Protein AF-A0A537WJH7-F1 (afdb_monomer_lite)

Sequence (82 aa):
MDPALVALRAWLSGWRGVGLIAAGMARQGYDLSLTRYAELGWRATFYVSGREHSPTGAAASAFEATPFGAVQVAAWETLARA

Radius of gyration: 13.2 Å; chains: 1; bounding box: 34×38×30 Å

Foldseek 3Di:
DDPVVVVVVVCCQDPNVLVVLQVVVVVVQWHWDWDADPQQAIKIWIFRHDPDPDPVRIQFMATDRGRSVRSVVNSVSSVVSD

pLDDT: mean 91.05, std 10.25, range [59.38, 98.44]

Secondary structure (DSSP, 8-state):
--HHHHHHHHHHTSHHHHHHHHHHHHHTTEEEEEEEETTTEEEEEEEESSS---GGGEEEEEEESSHHHHHHHHHHHHHHT-

Structure (mmCIF, N/CA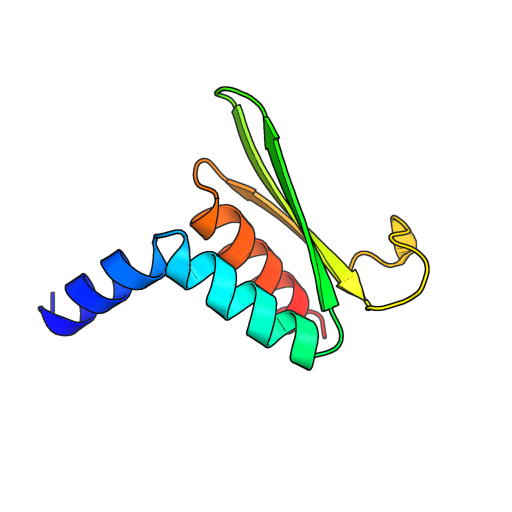/C/O backbone):
data_AF-A0A537WJH7-F1
#
_entry.id   AF-A0A537WJH7-F1
#
loop_
_atom_site.group_PDB
_atom_site.id
_atom_site.type_symbol
_atom_site.label_atom_id
_atom_site.label_alt_id
_atom_site.label_comp_id
_atom_site.label_asym_id
_atom_site.label_entity_id
_atom_site.label_seq_id
_atom_site.pdbx_PDB_ins_code
_atom_site.Cartn_x
_atom_site.Cartn_y
_atom_site.Cartn_z
_atom_site.occupancy
_atom_site.B_iso_or_equiv
_atom_site.auth_seq_id
_atom_site.auth_comp_id
_atom_site.auth_asym_id
_atom_site.auth_atom_id
_atom_site.pdbx_PDB_model_num
ATOM 1 N N . MET A 1 1 ? 19.236 -16.973 4.045 1.00 74.69 1 MET A N 1
ATOM 2 C CA . MET A 1 1 ? 17.864 -16.453 4.231 1.00 74.69 1 MET A CA 1
ATOM 3 C C . MET A 1 1 ? 16.903 -17.612 4.067 1.00 74.69 1 MET A C 1
ATOM 5 O O . MET A 1 1 ? 17.136 -18.430 3.187 1.00 74.69 1 MET A O 1
ATOM 9 N N . ASP A 1 2 ? 15.879 -17.688 4.911 1.00 94.88 2 ASP A N 1
ATOM 10 C CA . ASP A 1 2 ? 14.836 -18.712 4.822 1.00 94.88 2 ASP A CA 1
ATOM 11 C C . ASP A 1 2 ? 14.085 -18.614 3.466 1.00 94.88 2 ASP A C 1
ATOM 13 O O . ASP A 1 2 ? 13.657 -17.512 3.100 1.00 94.88 2 ASP A O 1
ATOM 17 N N . PRO A 1 3 ? 13.932 -19.710 2.692 1.00 94.88 3 PRO A N 1
ATOM 18 C CA . PRO A 1 3 ? 13.247 -19.687 1.395 1.00 94.88 3 PRO A CA 1
ATOM 19 C C . PRO A 1 3 ? 11.785 -19.225 1.456 1.00 94.88 3 PRO A C 1
ATOM 21 O O . PRO A 1 3 ? 11.318 -18.546 0.539 1.00 94.88 3 PRO A O 1
ATOM 24 N N . ALA A 1 4 ? 11.064 -19.545 2.531 1.00 93.94 4 ALA A N 1
ATOM 25 C CA . ALA A 1 4 ? 9.694 -19.093 2.734 1.00 93.94 4 ALA A CA 1
ATOM 26 C C . ALA A 1 4 ? 9.648 -17.582 2.994 1.00 93.94 4 ALA A C 1
ATOM 28 O O . ALA A 1 4 ? 8.771 -16.898 2.465 1.00 93.94 4 ALA A O 1
ATOM 29 N N . LEU A 1 5 ? 10.630 -17.032 3.718 1.00 93.44 5 LEU A N 1
ATOM 30 C CA . LEU A 1 5 ? 10.748 -15.582 3.905 1.00 93.44 5 LEU A CA 1
ATOM 31 C C . LEU A 1 5 ? 11.011 -14.853 2.578 1.00 93.44 5 LEU A C 1
ATOM 33 O O . LEU A 1 5 ? 10.426 -13.799 2.325 1.00 93.44 5 LEU A O 1
ATOM 37 N N . VAL A 1 6 ? 11.852 -15.420 1.707 1.00 94.06 6 VAL A N 1
ATOM 38 C CA . VAL A 1 6 ? 12.096 -14.873 0.360 1.00 94.06 6 VAL A CA 1
ATOM 39 C C . VAL A 1 6 ? 10.815 -14.884 -0.471 1.00 94.06 6 VAL A C 1
ATOM 41 O O . VAL A 1 6 ? 10.469 -13.867 -1.076 1.00 94.06 6 VAL A O 1
ATOM 44 N N . ALA A 1 7 ? 10.091 -16.004 -0.468 1.00 92.25 7 ALA A N 1
ATOM 45 C CA . ALA A 1 7 ? 8.834 -16.143 -1.195 1.00 92.25 7 ALA A CA 1
ATOM 46 C C . ALA A 1 7 ? 7.769 -15.156 -0.689 1.00 92.25 7 ALA A C 1
ATOM 48 O O . ALA A 1 7 ? 7.113 -14.488 -1.490 1.00 92.25 7 ALA A O 1
ATOM 49 N N . LEU A 1 8 ? 7.646 -15.004 0.633 1.00 90.81 8 LEU A N 1
ATOM 50 C CA . LEU A 1 8 ? 6.731 -14.046 1.246 1.00 90.81 8 LEU A CA 1
ATOM 51 C C . LEU A 1 8 ? 7.088 -12.610 0.859 1.00 90.81 8 LEU A C 1
ATOM 53 O O . LEU A 1 8 ? 6.207 -11.843 0.469 1.00 90.81 8 LEU A O 1
ATOM 57 N N . ARG A 1 9 ? 8.374 -12.245 0.924 1.00 90.69 9 ARG A N 1
ATOM 58 C CA . ARG A 1 9 ? 8.821 -10.903 0.540 1.00 90.69 9 ARG A CA 1
ATOM 59 C C . ARG A 1 9 ? 8.512 -10.618 -0.923 1.00 90.69 9 ARG A C 1
ATOM 61 O O . ARG A 1 9 ? 7.954 -9.571 -1.219 1.00 90.69 9 ARG A O 1
ATOM 68 N N . ALA A 1 10 ? 8.809 -11.556 -1.820 1.00 90.44 10 ALA A N 1
ATOM 69 C CA . ALA A 1 10 ? 8.499 -11.413 -3.239 1.00 90.44 10 ALA A CA 1
ATOM 70 C C . ALA A 1 10 ? 6.990 -11.242 -3.487 1.00 90.44 10 ALA A C 1
ATOM 72 O O . ALA A 1 10 ? 6.584 -10.416 -4.301 1.00 90.44 10 ALA A O 1
ATOM 73 N N . TRP A 1 11 ? 6.156 -11.981 -2.753 1.00 90.00 11 TRP A N 1
ATOM 74 C CA . TRP A 1 11 ? 4.703 -11.882 -2.859 1.00 90.00 11 TRP A CA 1
ATOM 75 C C . TRP A 1 11 ? 4.147 -10.549 -2.331 1.00 90.00 11 TRP A C 1
ATOM 77 O O . TRP A 1 11 ? 3.284 -9.946 -2.976 1.00 90.00 11 TRP A O 1
ATOM 87 N N . LEU A 1 12 ? 4.662 -10.058 -1.197 1.00 90.38 12 LEU A N 1
ATOM 88 C CA . LEU A 1 12 ? 4.297 -8.751 -0.635 1.00 90.38 12 LEU A CA 1
ATOM 89 C C . LEU A 1 12 ? 4.805 -7.585 -1.492 1.00 90.38 12 LEU A C 1
ATOM 91 O O . LEU A 1 12 ? 4.155 -6.544 -1.556 1.00 90.38 12 LEU A O 1
ATOM 95 N N . SER A 1 13 ? 5.930 -7.759 -2.184 1.00 94.38 13 SER A N 1
ATOM 96 C CA . SER A 1 13 ? 6.529 -6.770 -3.085 1.00 94.38 13 SER A CA 1
ATOM 97 C C . SER A 1 13 ? 5.856 -6.702 -4.466 1.00 94.38 13 SER A C 1
ATOM 99 O O . SER A 1 13 ? 6.507 -6.463 -5.481 1.00 94.38 13 SER A O 1
ATOM 101 N N . GLY A 1 14 ? 4.539 -6.898 -4.525 1.00 94.75 14 GLY A N 1
ATOM 102 C CA . GLY A 1 14 ? 3.762 -6.853 -5.760 1.00 94.75 14 GLY A CA 1
ATOM 103 C C . GLY A 1 14 ? 2.364 -6.273 -5.564 1.00 94.75 14 GLY A C 1
ATOM 104 O O . GLY A 1 14 ? 1.949 -5.936 -4.456 1.00 94.75 14 GLY A O 1
ATOM 105 N N . TRP A 1 15 ? 1.596 -6.194 -6.652 1.00 96.12 15 TRP A N 1
ATOM 106 C CA . TRP A 1 15 ? 0.234 -5.641 -6.637 1.00 96.12 15 TRP A CA 1
ATOM 107 C C . TRP A 1 15 ? -0.731 -6.388 -5.714 1.00 96.12 15 TRP A C 1
ATOM 109 O O . TRP A 1 15 ? -1.641 -5.783 -5.154 1.00 96.12 15 TRP A O 1
ATOM 119 N N . ARG A 1 16 ? -0.512 -7.692 -5.501 1.00 94.81 16 ARG A N 1
ATOM 120 C CA . ARG A 1 16 ? -1.277 -8.468 -4.515 1.00 94.81 16 ARG A CA 1
ATOM 121 C C . ARG A 1 16 ? -1.038 -7.950 -3.096 1.00 94.81 16 ARG A C 1
ATOM 123 O O . ARG A 1 16 ? -2.003 -7.728 -2.376 1.00 94.81 16 ARG A O 1
ATOM 130 N N . GLY A 1 17 ? 0.219 -7.697 -2.727 1.00 95.31 17 GLY A N 1
ATOM 131 C CA . GLY A 1 17 ? 0.569 -7.088 -1.442 1.00 95.31 17 GLY A CA 1
ATOM 132 C C . GLY A 1 17 ? -0.053 -5.702 -1.266 1.00 95.31 17 GLY A C 1
ATOM 133 O O . GLY A 1 17 ? -0.650 -5.434 -0.228 1.00 95.31 17 GLY A O 1
ATOM 134 N N . VAL A 1 18 ? -0.010 -4.864 -2.309 1.00 97.31 18 VAL A N 1
ATOM 135 C CA . VAL A 1 18 ? -0.692 -3.554 -2.322 1.00 97.31 18 VAL A CA 1
ATOM 136 C C . VAL A 1 18 ? -2.188 -3.702 -2.032 1.00 97.31 18 VAL A C 1
ATOM 138 O O . VAL A 1 18 ? -2.702 -3.036 -1.137 1.00 97.31 18 VAL A O 1
ATOM 141 N N . GLY A 1 19 ? -2.880 -4.593 -2.749 1.00 97.44 19 GLY A N 1
ATOM 142 C CA . GLY A 1 19 ? -4.319 -4.804 -2.574 1.00 97.44 19 GLY A CA 1
ATOM 143 C C . GLY A 1 19 ? -4.689 -5.313 -1.180 1.00 97.44 19 GLY A C 1
ATOM 144 O O . GLY A 1 19 ? -5.691 -4.886 -0.613 1.00 97.44 19 GLY A O 1
ATOM 145 N N . LEU A 1 20 ? -3.863 -6.181 -0.596 1.00 96.94 20 LEU A N 1
ATOM 146 C CA . LEU A 1 20 ? -4.090 -6.702 0.753 1.00 96.94 20 LEU A CA 1
ATOM 147 C C . LEU A 1 20 ? -3.912 -5.638 1.830 1.00 96.94 20 LEU A C 1
A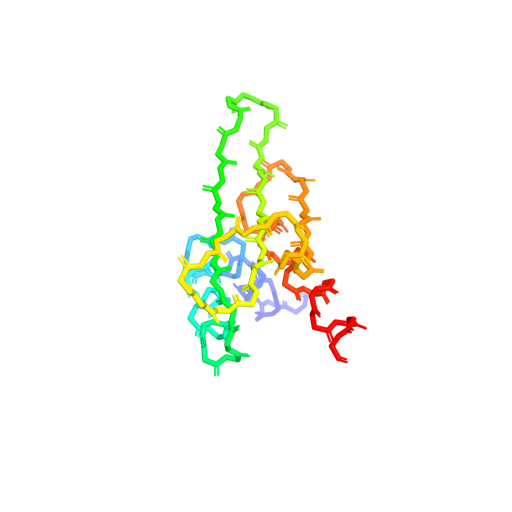TOM 149 O O . LEU A 1 20 ? -4.734 -5.558 2.740 1.00 96.94 20 LEU A O 1
ATOM 153 N N . ILE A 1 21 ? -2.877 -4.803 1.712 1.00 96.81 21 ILE A N 1
ATOM 154 C CA . ILE A 1 21 ? -2.679 -3.683 2.635 1.00 96.81 21 ILE A CA 1
ATOM 155 C C . ILE A 1 21 ? -3.832 -2.689 2.488 1.00 96.81 21 ILE A C 1
ATOM 157 O O . ILE A 1 21 ? -4.415 -2.298 3.494 1.00 96.81 21 ILE A O 1
ATOM 161 N N . ALA A 1 22 ? -4.227 -2.343 1.259 1.00 97.44 22 ALA A N 1
ATOM 162 C CA . ALA A 1 22 ? -5.357 -1.450 1.014 1.00 97.44 22 ALA A CA 1
ATOM 163 C C . ALA A 1 22 ? -6.660 -1.979 1.642 1.00 97.44 22 ALA A C 1
ATOM 165 O O . ALA A 1 22 ? -7.344 -1.243 2.347 1.00 97.44 22 ALA A O 1
ATOM 166 N N . ALA A 1 23 ? -6.974 -3.266 1.463 1.00 97.62 23 ALA A N 1
ATOM 167 C CA . ALA A 1 23 ? -8.152 -3.884 2.071 1.00 97.62 23 ALA A CA 1
ATOM 168 C C . ALA A 1 23 ? -8.084 -3.904 3.611 1.00 97.62 23 ALA A C 1
ATOM 170 O O . ALA A 1 23 ? -9.086 -3.659 4.283 1.00 97.62 23 ALA A O 1
ATOM 171 N N . GLY A 1 24 ? -6.906 -4.177 4.180 1.00 97.12 24 GLY A N 1
ATOM 172 C CA . GLY A 1 24 ? -6.687 -4.143 5.627 1.00 97.12 24 GLY A CA 1
ATOM 173 C C . GLY A 1 24 ? -6.836 -2.740 6.218 1.00 97.12 24 GLY A C 1
ATOM 174 O O . GLY A 1 24 ? -7.431 -2.582 7.281 1.00 97.12 24 GLY A O 1
ATOM 175 N N . MET A 1 25 ? -6.342 -1.718 5.522 1.00 96.94 25 MET A N 1
ATOM 176 C CA . MET A 1 25 ? -6.466 -0.316 5.925 1.00 96.94 25 MET A CA 1
ATOM 177 C C . MET A 1 25 ? -7.912 0.184 5.803 1.00 96.94 25 MET A C 1
ATOM 179 O O . MET A 1 25 ? -8.415 0.788 6.746 1.00 96.94 25 MET A O 1
ATOM 183 N N . ALA A 1 26 ? -8.634 -0.181 4.738 1.00 95.81 26 ALA A N 1
ATOM 184 C CA . ALA A 1 26 ? -10.058 0.139 4.586 1.00 95.81 26 ALA A CA 1
ATOM 185 C C . ALA A 1 26 ? -10.906 -0.423 5.739 1.00 95.81 26 ALA A C 1
ATOM 187 O O . ALA A 1 26 ? -11.783 0.253 6.272 1.00 95.81 26 ALA A O 1
ATOM 188 N N . ARG A 1 27 ? -10.603 -1.644 6.200 1.00 95.50 27 ARG A N 1
ATOM 189 C CA . ARG A 1 27 ? -11.249 -2.231 7.388 1.00 95.50 27 ARG A CA 1
ATOM 190 C C . ARG A 1 27 ? -10.941 -1.492 8.691 1.00 95.50 27 ARG A C 1
ATOM 192 O O . ARG A 1 27 ? -11.704 -1.626 9.641 1.00 95.50 27 ARG A O 1
ATOM 199 N N . GLN A 1 28 ? -9.831 -0.764 8.739 1.00 93.12 28 GLN A N 1
ATOM 200 C C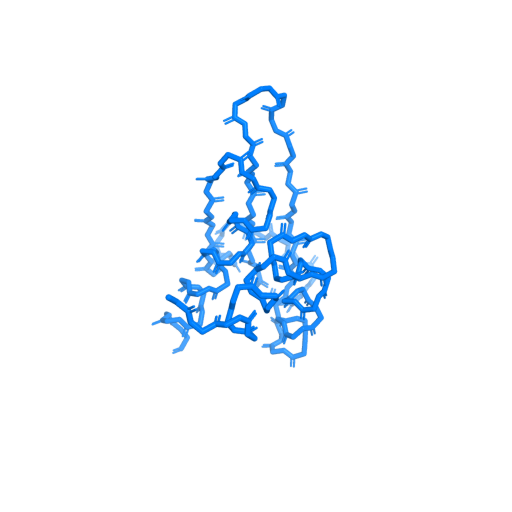A . GLN A 1 28 ? -9.424 0.073 9.869 1.00 93.12 28 GLN A CA 1
ATOM 201 C C . GLN A 1 28 ? -9.927 1.518 9.730 1.00 93.12 28 GLN A C 1
ATOM 203 O O . GLN A 1 28 ? -9.612 2.350 10.572 1.00 93.12 28 GLN A O 1
ATOM 208 N N . GLY A 1 29 ? -10.732 1.810 8.702 1.00 92.75 29 GLY A N 1
ATOM 209 C CA . GLY A 1 29 ? -11.275 3.141 8.464 1.00 92.75 29 GLY A CA 1
ATOM 210 C C . GLY A 1 29 ? -10.282 4.078 7.788 1.00 92.75 29 GLY A C 1
ATOM 211 O O . GLY A 1 29 ? -10.273 5.261 8.120 1.00 92.75 29 GLY A O 1
ATOM 212 N N . TYR A 1 30 ? -9.455 3.564 6.870 1.00 93.56 30 TYR A N 1
ATOM 213 C CA . TYR A 1 30 ? -8.597 4.390 6.026 1.00 93.56 30 TYR A CA 1
ATOM 214 C C . TYR A 1 30 ? -8.775 4.136 4.527 1.00 93.56 30 TYR A C 1
ATOM 216 O O . TYR A 1 30 ? -8.660 3.001 4.059 1.00 93.56 30 TYR A O 1
ATOM 224 N N . ASP A 1 31 ? -8.923 5.215 3.764 1.00 93.88 31 ASP A N 1
ATOM 225 C CA . ASP A 1 31 ? -8.966 5.207 2.302 1.00 93.88 31 ASP A CA 1
ATOM 226 C C . ASP A 1 31 ? -7.570 5.489 1.716 1.00 93.88 31 ASP A C 1
ATOM 228 O O . ASP A 1 31 ? -6.772 6.226 2.301 1.00 93.88 31 ASP A O 1
ATOM 232 N N . LEU A 1 32 ? -7.254 4.892 0.558 1.00 95.12 32 LEU A N 1
ATOM 233 C CA . LEU A 1 32 ? -5.939 4.981 -0.093 1.00 95.12 32 LEU A CA 1
ATOM 234 C C . LEU A 1 32 ? -5.996 5.805 -1.385 1.00 95.12 32 LEU A C 1
ATOM 236 O O . LEU A 1 32 ? -6.724 5.461 -2.316 1.00 95.12 32 LEU A O 1
ATOM 240 N N . SER A 1 33 ? -5.113 6.798 -1.492 1.00 95.56 33 SER A N 1
ATOM 241 C CA . SER A 1 33 ? -4.688 7.375 -2.771 1.00 95.56 33 SER A CA 1
ATOM 242 C C . SER A 1 33 ? -3.303 6.849 -3.145 1.00 95.56 33 SER A C 1
ATOM 244 O O . SER A 1 33 ? -2.368 6.940 -2.348 1.00 95.56 33 SER A O 1
ATOM 246 N N . LEU A 1 34 ? -3.162 6.296 -4.352 1.00 97.44 34 LEU A N 1
ATOM 247 C CA . LEU A 1 34 ? -1.893 5.799 -4.887 1.00 97.44 34 LEU A CA 1
ATOM 248 C C . LEU A 1 34 ? -1.646 6.399 -6.272 1.00 97.44 34 LEU A C 1
ATOM 250 O O . LEU A 1 34 ? -2.353 6.084 -7.229 1.00 97.44 34 LEU A O 1
ATOM 254 N N . THR A 1 35 ? -0.608 7.224 -6.386 1.00 97.50 35 THR A N 1
ATOM 255 C CA . THR A 1 35 ? -0.313 8.000 -7.598 1.00 97.50 35 THR A CA 1
ATOM 256 C C . THR A 1 35 ? 1.090 7.704 -8.104 1.00 97.50 35 THR A C 1
ATOM 258 O O . THR A 1 35 ? 2.059 7.780 -7.347 1.00 97.50 35 THR A O 1
ATOM 261 N N . ARG A 1 36 ? 1.216 7.415 -9.405 1.00 97.56 36 ARG A N 1
ATOM 262 C CA . ARG A 1 36 ? 2.510 7.296 -10.090 1.00 97.56 36 ARG A CA 1
ATOM 263 C C . ARG A 1 36 ? 2.954 8.649 -10.635 1.00 97.56 36 ARG A C 1
ATOM 265 O O . ARG A 1 36 ? 2.203 9.302 -11.352 1.00 97.56 36 ARG A O 1
ATOM 272 N N . TYR A 1 37 ? 4.208 9.001 -10.388 1.00 96.50 37 TYR A N 1
ATOM 273 C CA . TYR A 1 37 ? 4.872 10.180 -10.935 1.00 96.50 37 TYR A CA 1
ATOM 274 C C . TYR A 1 37 ? 5.948 9.750 -11.938 1.00 96.50 37 TYR A C 1
ATOM 276 O O . TYR A 1 37 ? 7.127 9.764 -11.611 1.00 96.50 37 TYR A O 1
ATOM 284 N N . ALA A 1 38 ? 5.542 9.331 -13.143 1.00 93.06 38 ALA A N 1
ATOM 285 C CA . ALA A 1 38 ? 6.443 8.933 -14.240 1.00 93.06 38 ALA A CA 1
ATOM 286 C C . ALA A 1 38 ? 7.626 8.042 -13.780 1.00 93.06 38 ALA A C 1
ATOM 288 O O . ALA A 1 38 ? 7.377 6.955 -13.238 1.00 93.06 38 ALA A O 1
ATOM 289 N N . GLU A 1 39 ? 8.878 8.472 -14.002 1.00 93.88 39 GLU A N 1
ATOM 290 C CA . GLU A 1 39 ? 10.089 7.800 -13.505 1.00 93.88 39 GLU A CA 1
ATOM 291 C C . GLU A 1 39 ? 10.471 8.176 -12.065 1.00 93.88 39 GLU A C 1
ATOM 293 O O . GLU A 1 39 ? 11.316 7.511 -11.473 1.00 93.88 39 GLU A O 1
ATOM 298 N N . LEU A 1 40 ? 9.859 9.211 -11.479 1.00 95.38 40 LEU A N 1
ATOM 299 C CA . LEU A 1 40 ? 10.203 9.696 -10.138 1.00 95.38 40 LEU A CA 1
ATOM 300 C C . LEU A 1 40 ? 9.781 8.716 -9.040 1.00 95.38 40 LEU A C 1
ATOM 302 O O . LEU A 1 40 ? 10.443 8.640 -8.011 1.00 95.38 40 LEU A O 1
ATOM 306 N N . GLY A 1 41 ? 8.690 7.972 -9.242 1.00 97.31 41 GLY A N 1
ATOM 307 C CA . GLY A 1 41 ? 8.230 6.953 -8.298 1.00 97.31 41 GLY A CA 1
ATOM 308 C C . GLY A 1 41 ? 6.732 7.009 -8.025 1.00 97.31 41 GLY A C 1
ATOM 309 O O . GLY A 1 41 ? 5.927 7.340 -8.899 1.00 97.31 41 GLY A O 1
ATOM 310 N N . TRP A 1 42 ? 6.357 6.644 -6.804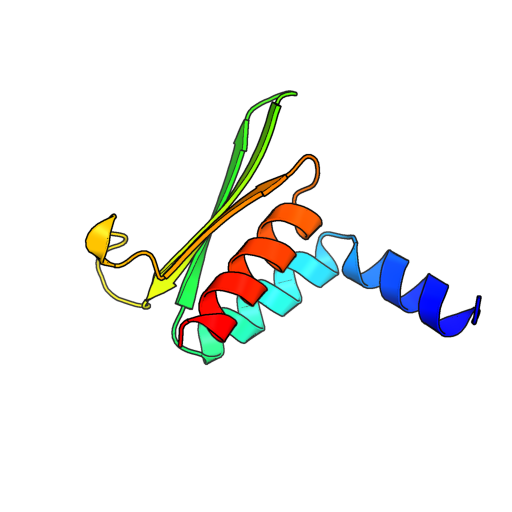 1.00 98.44 42 TRP A N 1
ATOM 311 C CA . TRP A 1 42 ? 4.982 6.461 -6.358 1.00 98.44 42 TRP A CA 1
ATOM 312 C C . TRP A 1 42 ? 4.744 7.182 -5.043 1.00 98.44 42 TRP A C 1
ATOM 314 O O . TRP A 1 42 ? 5.535 7.041 -4.116 1.00 98.44 42 TRP A O 1
ATOM 324 N N . ARG A 1 43 ? 3.619 7.892 -4.937 1.00 97.94 43 ARG A N 1
ATOM 325 C CA . ARG A 1 43 ? 3.106 8.404 -3.664 1.00 97.94 43 ARG A CA 1
ATOM 326 C C . ARG A 1 43 ? 1.924 7.566 -3.214 1.00 97.94 43 ARG A C 1
ATOM 328 O O . ARG A 1 43 ? 0.982 7.407 -3.987 1.00 97.94 43 ARG A O 1
ATOM 335 N N . ALA A 1 44 ? 1.955 7.105 -1.973 1.00 97.94 44 ALA A N 1
ATOM 336 C CA . ALA A 1 44 ? 0.793 6.553 -1.292 1.00 97.94 44 ALA A CA 1
ATOM 337 C C . ALA A 1 44 ? 0.401 7.485 -0.146 1.00 97.94 44 ALA A C 1
ATOM 339 O O . ALA A 1 44 ? 1.270 7.873 0.631 1.00 97.94 44 ALA A O 1
ATOM 340 N N . THR A 1 45 ? -0.885 7.801 -0.029 1.00 96.38 45 THR A N 1
ATOM 341 C CA . THR A 1 45 ? -1.442 8.574 1.085 1.00 96.38 45 THR A CA 1
ATOM 342 C C . THR A 1 45 ? -2.663 7.853 1.634 1.00 96.38 45 THR A C 1
ATOM 344 O O . THR A 1 45 ? -3.564 7.513 0.864 1.00 96.38 45 THR A O 1
ATOM 347 N N . PHE A 1 46 ? -2.699 7.649 2.950 1.00 94.94 46 PHE A N 1
ATOM 348 C CA . PHE A 1 46 ? -3.878 7.157 3.655 1.00 94.94 46 PHE A CA 1
ATOM 349 C C . PHE A 1 46 ? -4.620 8.306 4.326 1.00 94.94 46 PHE A C 1
ATOM 351 O O . PHE A 1 46 ? -4.011 9.186 4.938 1.00 94.94 46 PHE A O 1
ATOM 358 N N . TYR A 1 47 ? -5.941 8.270 4.238 1.00 91.88 47 TYR A N 1
ATOM 359 C CA . TYR A 1 47 ? -6.851 9.242 4.834 1.00 91.88 47 TYR A CA 1
ATOM 360 C C . TYR A 1 47 ? -7.825 8.521 5.742 1.00 91.88 47 TYR A C 1
ATOM 362 O O . TYR A 1 47 ? -8.202 7.400 5.425 1.00 91.88 47 TYR A O 1
ATOM 370 N N . VAL A 1 48 ? -8.258 9.148 6.834 1.00 90.12 48 VAL A N 1
ATOM 371 C CA . VAL A 1 48 ? -9.387 8.608 7.606 1.00 90.12 48 VAL A CA 1
ATOM 372 C C . VAL A 1 48 ? -10.609 8.538 6.687 1.00 90.12 48 VAL A C 1
ATOM 374 O O . VAL A 1 48 ? -10.950 9.529 6.040 1.00 90.12 48 VAL A O 1
ATOM 377 N N . SER A 1 49 ? -11.248 7.372 6.608 1.00 87.50 49 SER A N 1
ATOM 378 C CA . SER A 1 49 ? -12.388 7.135 5.726 1.00 87.50 49 SER A CA 1
ATOM 379 C C . SER A 1 49 ? -13.538 8.086 6.058 1.00 87.50 49 SER A C 1
ATOM 381 O O . SER A 1 49 ? -13.926 8.265 7.214 1.00 87.50 49 SER A O 1
ATOM 383 N N . GLY A 1 50 ? -14.112 8.693 5.023 1.00 80.19 50 GLY A N 1
ATOM 384 C CA . GLY A 1 50 ? -15.118 9.742 5.146 1.00 80.19 50 GLY A CA 1
ATOM 385 C C . GLY A 1 50 ? -15.401 10.396 3.7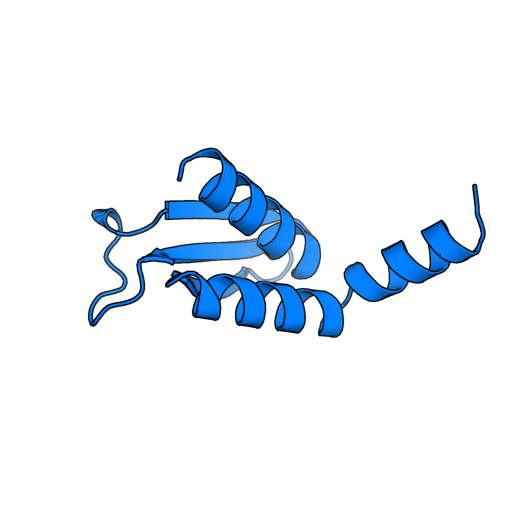95 1.00 80.19 50 GLY A C 1
ATOM 386 O O . GLY A 1 50 ? -14.843 10.011 2.775 1.00 80.19 50 GLY A O 1
ATOM 387 N N . ARG A 1 51 ? -16.296 11.390 3.751 1.00 64.19 51 ARG A N 1
ATOM 388 C CA . ARG A 1 51 ? -16.680 12.034 2.477 1.00 64.19 51 ARG A CA 1
ATOM 389 C C . ARG A 1 51 ? -15.595 12.933 1.870 1.00 64.19 51 ARG A C 1
ATOM 391 O O . ARG A 1 51 ? -15.742 13.324 0.716 1.00 64.19 51 ARG A O 1
ATOM 398 N N . GLU A 1 52 ? -14.523 13.245 2.599 1.00 66.69 52 GLU A N 1
ATOM 399 C CA . GLU A 1 52 ? -13.485 14.172 2.143 1.00 66.69 52 GLU A CA 1
ATOM 400 C C . GLU A 1 52 ? -12.071 13.623 2.357 1.00 66.69 52 GLU A C 1
ATOM 402 O O . GLU A 1 52 ? -11.663 13.330 3.478 1.00 66.69 52 GLU A O 1
ATOM 407 N N . HIS A 1 53 ? -11.284 13.586 1.279 1.00 68.12 53 HIS A N 1
ATOM 408 C CA . HIS A 1 53 ? -9.836 13.358 1.314 1.00 68.12 53 HIS A CA 1
ATOM 409 C C . HIS A 1 53 ? -9.085 14.679 1.557 1.00 68.12 53 HIS A C 1
ATOM 411 O O . HIS A 1 53 ? -8.286 15.129 0.732 1.00 68.12 53 HIS A O 1
ATOM 417 N N . SER A 1 54 ? -9.388 15.346 2.672 1.00 61.31 54 SER A N 1
ATOM 418 C CA . SER A 1 54 ? -8.782 16.635 3.021 1.00 61.31 54 SER A CA 1
ATOM 419 C C . SER A 1 54 ? -7.327 16.458 3.493 1.00 61.31 54 SER A C 1
ATOM 421 O O . SER A 1 54 ? -7.032 15.482 4.185 1.00 61.31 54 SER A O 1
ATOM 423 N N . PRO A 1 55 ? -6.393 17.387 3.188 1.00 59.38 55 PRO A N 1
ATOM 424 C CA . PRO A 1 55 ? -4.999 17.306 3.649 1.00 59.38 55 PRO A CA 1
ATOM 425 C C . PRO A 1 55 ? -4.855 17.224 5.174 1.00 59.38 55 PRO A C 1
ATOM 427 O O . PRO A 1 55 ? -3.946 16.573 5.674 1.00 59.38 55 PRO A O 1
ATOM 430 N N . THR A 1 56 ? -5.775 17.847 5.910 1.00 61.12 56 THR A N 1
ATOM 431 C CA . THR A 1 56 ? -5.874 17.783 7.376 1.00 61.12 56 THR A CA 1
ATOM 432 C C . THR A 1 56 ? -6.442 16.459 7.896 1.00 61.12 56 THR A C 1
ATOM 434 O O . THR A 1 56 ? -6.296 16.172 9.078 1.00 61.12 56 THR A O 1
ATOM 437 N N . GLY A 1 57 ? -7.075 15.657 7.033 1.00 62.47 57 GLY A N 1
ATOM 438 C CA . GLY A 1 57 ? -7.577 14.309 7.328 1.00 62.47 57 GLY A CA 1
ATOM 439 C C . GLY A 1 57 ? -6.658 13.178 6.845 1.00 62.47 57 GLY A C 1
ATOM 440 O O . GLY A 1 57 ? -7.007 12.005 6.988 1.00 62.47 57 GLY A O 1
ATOM 441 N N . ALA A 1 58 ? -5.500 13.505 6.258 1.00 69.88 58 ALA A N 1
ATOM 442 C CA . ALA A 1 58 ? -4.484 12.525 5.883 1.00 69.88 58 ALA A CA 1
ATOM 443 C C . ALA A 1 58 ? -3.745 12.020 7.133 1.00 69.88 58 ALA A C 1
ATOM 445 O O . ALA A 1 58 ? -3.232 12.818 7.914 1.00 69.88 58 ALA A O 1
ATOM 446 N N . ALA A 1 59 ? -3.655 10.700 7.304 1.00 79.31 59 ALA A N 1
ATOM 447 C CA . ALA A 1 59 ? -2.981 10.087 8.447 1.00 79.31 59 ALA A CA 1
ATOM 448 C C . ALA A 1 59 ? -1.465 9.931 8.213 1.00 79.31 59 ALA A C 1
ATOM 450 O O . ALA A 1 59 ? -0.645 10.282 9.069 1.00 79.31 59 ALA A O 1
ATOM 451 N N . ALA A 1 60 ? -1.070 9.469 7.023 1.00 90.12 60 ALA A N 1
ATOM 452 C CA . ALA A 1 60 ? 0.320 9.499 6.573 1.00 90.12 60 ALA A CA 1
ATOM 453 C C . ALA A 1 60 ? 0.441 9.413 5.045 1.00 90.12 60 ALA A C 1
ATOM 455 O O . ALA A 1 60 ? -0.469 8.958 4.348 1.00 90.12 60 ALA A O 1
ATOM 456 N N . SER A 1 61 ? 1.603 9.825 4.534 1.00 94.44 61 SER A N 1
ATOM 457 C CA . SER A 1 61 ? 1.982 9.730 3.126 1.00 94.44 61 SER A CA 1
ATOM 458 C C . SER A 1 61 ? 3.432 9.281 3.013 1.00 94.44 61 SER A C 1
ATOM 460 O O . SER A 1 61 ? 4.277 9.768 3.755 1.00 94.44 61 SER A O 1
ATOM 462 N N . ALA A 1 62 ? 3.736 8.453 2.017 1.00 97.38 62 ALA A N 1
ATOM 463 C CA . ALA A 1 62 ? 5.098 8.047 1.683 1.00 97.38 62 ALA A CA 1
ATOM 464 C C . ALA A 1 62 ? 5.350 8.145 0.178 1.00 97.38 62 ALA A C 1
ATOM 466 O O . ALA A 1 62 ? 4.422 8.026 -0.629 1.00 97.38 62 ALA A O 1
ATOM 467 N N . PHE A 1 63 ? 6.611 8.366 -0.195 1.00 98.00 63 PHE A N 1
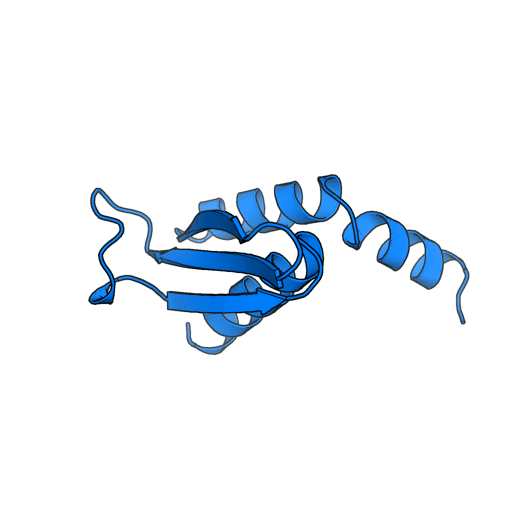ATOM 468 C CA . PHE A 1 63 ? 7.056 8.395 -1.583 1.00 98.00 63 PHE A CA 1
ATOM 469 C C . PHE A 1 63 ? 8.203 7.411 -1.786 1.00 98.00 63 PHE A C 1
ATOM 471 O O . PHE A 1 63 ? 9.222 7.518 -1.115 1.00 98.00 63 PHE A O 1
ATOM 478 N N . GLU A 1 64 ? 8.039 6.469 -2.709 1.00 98.06 64 GLU A N 1
ATOM 479 C CA . GLU A 1 64 ? 8.987 5.374 -2.926 1.00 98.06 64 GLU A CA 1
ATOM 480 C C . GLU A 1 64 ? 9.133 5.050 -4.411 1.00 98.06 64 GLU A C 1
ATOM 482 O O . GLU A 1 64 ? 8.247 5.315 -5.225 1.00 98.06 64 GLU A O 1
ATOM 487 N N . ALA A 1 65 ? 10.235 4.391 -4.772 1.00 97.00 65 ALA A N 1
ATOM 488 C CA . ALA A 1 65 ? 10.478 3.968 -6.153 1.00 97.00 65 ALA A CA 1
ATOM 489 C C . ALA A 1 65 ? 9.451 2.931 -6.656 1.00 97.00 65 ALA A C 1
ATOM 491 O O . ALA A 1 65 ? 9.220 2.803 -7.858 1.00 97.00 65 ALA A O 1
ATOM 492 N N . THR A 1 66 ? 8.820 2.183 -5.745 1.00 97.00 66 THR A N 1
ATOM 493 C CA . THR A 1 66 ? 7.879 1.104 -6.071 1.00 97.00 66 THR A CA 1
ATOM 494 C C . THR A 1 66 ? 6.505 1.347 -5.442 1.00 97.00 66 THR A C 1
ATOM 496 O O . THR A 1 66 ? 6.427 1.913 -4.349 1.00 97.00 66 THR A O 1
ATOM 499 N N . PRO A 1 67 ? 5.409 0.881 -6.073 1.00 97.00 67 PRO A N 1
ATOM 500 C CA . PRO A 1 67 ? 4.067 1.076 -5.527 1.00 97.00 67 PRO A CA 1
ATOM 501 C C . PRO A 1 67 ? 3.875 0.346 -4.192 1.00 97.00 67 PRO A C 1
ATOM 503 O O . PRO A 1 67 ? 3.269 0.890 -3.274 1.00 97.00 67 PRO A O 1
ATOM 506 N N . PHE A 1 68 ? 4.420 -0.869 -4.056 1.00 97.38 68 PHE A N 1
ATOM 507 C CA . PHE A 1 68 ? 4.327 -1.632 -2.809 1.00 97.38 68 PHE A CA 1
ATOM 508 C C . PHE A 1 68 ? 5.139 -0.989 -1.686 1.00 97.38 68 PHE A C 1
ATOM 510 O O . PHE A 1 68 ? 4.664 -0.978 -0.556 1.00 97.38 68 PHE A O 1
ATOM 517 N N . GLY A 1 69 ? 6.312 -0.419 -1.989 1.00 97.50 69 GLY A N 1
ATOM 518 C CA . GLY A 1 69 ? 7.110 0.308 -1.006 1.00 97.50 69 GLY A CA 1
ATOM 519 C C . GLY A 1 69 ? 6.338 1.505 -0.463 1.00 97.50 69 GLY A C 1
ATOM 520 O O . GLY A 1 69 ? 6.172 1.620 0.747 1.00 97.50 69 GLY A O 1
ATOM 521 N N . ALA A 1 70 ? 5.775 2.329 -1.355 1.00 98.31 70 ALA A N 1
ATOM 522 C CA . ALA A 1 70 ? 5.018 3.515 -0.957 1.00 98.31 70 ALA A CA 1
ATOM 523 C C . ALA A 1 70 ? 3.844 3.137 -0.041 1.00 98.31 70 ALA A C 1
ATOM 525 O O . ALA A 1 70 ? 3.664 3.723 1.023 1.00 98.31 70 ALA A O 1
ATOM 526 N N . VAL A 1 71 ? 3.076 2.111 -0.420 1.00 98.12 71 VAL A N 1
ATOM 527 C CA . VAL A 1 71 ? 1.926 1.635 0.362 1.00 98.12 71 VAL A CA 1
ATOM 528 C C . VAL A 1 71 ? 2.351 1.039 1.705 1.00 98.12 71 VAL A C 1
ATOM 530 O O . VAL A 1 71 ? 1.711 1.324 2.712 1.00 98.12 71 VAL A O 1
ATOM 533 N N . GLN A 1 72 ? 3.424 0.245 1.746 1.00 97.00 72 GLN A N 1
ATOM 534 C CA . GLN A 1 72 ? 3.936 -0.346 2.987 1.00 97.00 72 GLN A CA 1
ATOM 535 C C . GLN A 1 72 ? 4.383 0.727 3.981 1.00 97.00 72 GLN A C 1
ATOM 537 O O . GLN A 1 72 ? 3.983 0.678 5.143 1.00 97.00 72 GLN A O 1
ATOM 542 N N . VAL A 1 73 ? 5.170 1.704 3.523 1.00 97.56 73 VAL A N 1
ATOM 543 C CA . VAL A 1 73 ? 5.680 2.783 4.379 1.00 97.56 73 VAL A CA 1
ATOM 544 C C . VAL A 1 73 ? 4.534 3.675 4.858 1.00 97.56 73 VAL A C 1
ATOM 546 O O . VAL A 1 73 ? 4.407 3.904 6.058 1.00 97.56 73 VAL A O 1
ATOM 549 N N . ALA A 1 74 ? 3.638 4.107 3.964 1.00 97.50 74 ALA A N 1
ATOM 550 C CA . ALA A 1 74 ? 2.507 4.957 4.342 1.00 97.50 74 ALA A CA 1
ATOM 551 C C . ALA A 1 74 ? 1.537 4.258 5.312 1.00 97.50 74 ALA A C 1
ATOM 553 O O . ALA A 1 74 ? 1.013 4.895 6.226 1.00 97.50 74 ALA A O 1
ATOM 554 N N . ALA A 1 75 ? 1.299 2.953 5.138 1.00 96.94 75 ALA A N 1
ATOM 555 C CA . ALA A 1 75 ? 0.462 2.181 6.053 1.00 96.94 75 ALA A CA 1
ATOM 556 C C . ALA A 1 75 ? 1.123 2.051 7.428 1.00 96.94 75 ALA A C 1
ATOM 558 O O . ALA A 1 75 ? 0.481 2.313 8.441 1.00 96.94 75 ALA A O 1
ATOM 559 N N . TRP A 1 76 ? 2.413 1.702 7.465 1.00 96.50 76 TRP A N 1
ATOM 560 C CA . TRP A 1 76 ? 3.173 1.614 8.710 1.00 96.50 76 TRP A CA 1
ATOM 561 C C . TRP A 1 76 ? 3.157 2.936 9.480 1.00 96.50 76 TRP A C 1
ATOM 563 O O . TRP A 1 76 ? 2.835 2.950 10.664 1.00 96.50 76 TRP A O 1
ATOM 573 N N . GLU A 1 77 ? 3.437 4.055 8.807 1.00 96.00 77 GLU A N 1
ATOM 574 C CA . GLU A 1 77 ? 3.406 5.377 9.436 1.00 96.00 77 GLU A CA 1
ATOM 575 C C . GLU A 1 77 ? 2.016 5.764 9.942 1.00 96.00 77 GLU A C 1
ATOM 577 O O . GLU A 1 77 ? 1.907 6.378 11.000 1.00 96.00 77 GLU A O 1
ATOM 582 N N . THR A 1 78 ? 0.961 5.411 9.203 1.00 94.44 78 THR A N 1
ATOM 583 C CA . THR A 1 78 ? -0.422 5.671 9.619 1.00 94.44 78 THR A CA 1
ATOM 584 C C . THR A 1 78 ? -0.738 4.932 10.914 1.00 94.44 78 THR A C 1
ATOM 586 O O . THR A 1 78 ? -1.201 5.543 11.870 1.00 94.44 78 THR A O 1
ATOM 589 N N . LEU A 1 79 ? -0.443 3.631 10.965 1.00 93.19 79 LEU A N 1
ATOM 590 C CA . LEU A 1 79 ? -0.739 2.791 12.125 1.00 93.19 79 LEU A CA 1
ATOM 591 C C . LEU A 1 79 ? 0.154 3.113 13.329 1.00 93.19 79 LEU A C 1
ATOM 593 O O . LEU A 1 79 ? -0.291 2.985 14.461 1.00 93.19 79 LEU A O 1
ATOM 597 N N . ALA A 1 80 ? 1.394 3.553 13.106 1.00 91.19 80 ALA A N 1
ATOM 598 C CA . ALA A 1 80 ? 2.297 3.967 14.180 1.00 91.19 80 ALA A CA 1
ATOM 599 C C . ALA A 1 80 ? 1.892 5.299 14.842 1.00 91.19 80 ALA A C 1
ATOM 601 O O . ALA A 1 80 ? 2.383 5.610 15.926 1.00 91.19 80 ALA A O 1
ATOM 602 N N . ARG A 1 81 ? 1.048 6.102 14.180 1.00 81.19 81 ARG A N 1
ATOM 603 C CA . ARG A 1 81 ? 0.520 7.380 14.692 1.00 81.19 81 ARG A CA 1
ATOM 604 C C . ARG A 1 81 ? -0.901 7.268 15.256 1.00 81.19 81 ARG A C 1
ATOM 606 O O . ARG A 1 81 ? -1.386 8.259 15.799 1.00 81.19 81 ARG A O 1
ATOM 613 N N . ALA A 1 82 ? -1.557 6.124 15.058 1.00 69.44 82 ALA A N 1
ATOM 614 C CA . ALA A 1 82 ? -2.929 5.856 15.481 1.00 69.44 82 ALA A CA 1
ATOM 615 C C . ALA A 1 82 ? -3.032 5.511 16.974 1.00 69.44 82 ALA A C 1
ATOM 617 O O . ALA A 1 82 ? -2.048 4.983 17.540 1.00 69.44 82 ALA A O 1
#